Protein AF-A0A0E0K091-F1 (afdb_monomer)

Foldseek 3Di:
DDDDDDDDDDDDDDDDDDDDDDDDDDDDDDDDDDDDPDPPVVVVVVVVVVVVVVVPPPDPPPPLDDDDLVQWDKDKDFPCDADPNFTKMKIWTARNHQWWKWFWKWFDAPDDFPDDKPVCQWDDPDNTIITGNVRDTHHHPPGTRMIMGTDNDDDDRHTDDIHTGD

Secondary structure (DSSP, 8-state):
-----------------PPP----------------TTTTHHHHHHHHHHHHHHGGG-------PPP-GGGEEEEEEEEEEEETTEEEEEEEEEE-SSSEEEEEEEE-TT---SSPP-TTTEEESSSSEEEEGGGPPBPTTSPPEEEEEE-SS-----EEEEEEE-

InterPro domains:
  IPR040361 Tapetum determinant 1 [PF24068] (70-165)
  IPR040361 Tapetum determinant 1 [PTHR33184] (49-164)

Nearest PDB structures (foldseek):
  1exh-assembly1_A  TM=4.932E-01  e=1.500E+00  Cellulomonas fimi
  3sph-assembly1_A  TM=2.938E-01  e=4.906E-01  Gallus gallus
  3spj-assembly1_A  TM=2.691E-01  e=1.269E+00  Gallus gallus
  4lp8-assembly1_A  TM=2.133E-01  e=8.113E-01  Paramagnetospirillum magnetotacticum
  4liq-assembly1_E  TM=3.127E-01  e=7.585E+00  Homo sapiens

Mean predicted aligned error: 16.67 Å

pLDDT: mean 79.53, std 22.62, range [34.94, 98.81]

Radius of gyration: 39.16 Å; Cα contacts (8 Å, |Δi|>4): 234; chains: 1; bounding box: 46×78×100 Å

Solvent-accessible surface area (backbone atoms only — not comparable to full-atom values): 10610 Å² total; per-residue (Å²): 135,83,89,83,86,90,78,90,82,90,80,82,89,77,88,86,79,88,83,87,87,82,80,91,83,90,87,86,78,89,79,90,79,81,88,78,96,68,71,72,60,57,61,55,52,51,53,52,50,53,54,59,65,62,67,72,71,80,71,82,72,74,76,78,75,80,80,55,62,84,37,50,44,79,45,74,44,75,71,82,47,68,49,96,90,16,48,23,34,40,38,37,42,37,38,70,28,89,43,30,36,20,50,37,29,28,43,51,52,87,72,70,48,79,47,88,54,52,60,69,38,44,32,73,81,52,83,49,35,20,30,35,47,81,31,53,67,41,41,46,89,52,84,53,51,57,46,50,41,17,28,90,64,93,78,85,56,52,78,72,47,53,43,80,53,123

Structure (mmCIF, N/CA/C/O backbone):
data_AF-A0A0E0K091-F1
#
_entry.id   AF-A0A0E0K091-F1
#
loop_
_atom_site.group_PDB
_atom_site.id
_atom_site.type_symbol
_atom_site.label_atom_id
_atom_site.label_alt_id
_atom_site.label_comp_id
_atom_site.label_asym_id
_atom_site.label_entity_id
_atom_site.label_seq_id
_atom_site.pdbx_PDB_ins_code
_atom_site.Cartn_x
_atom_site.Cartn_y
_atom_site.Cartn_z
_atom_site.occupancy
_atom_site.B_iso_or_equiv
_atom_site.auth_seq_id
_atom_site.auth_comp_id
_atom_site.auth_asym_id
_atom_site.auth_atom_id
_atom_site.pdbx_PDB_model_num
ATOM 1 N N . MET A 1 1 ? -28.253 18.252 -58.310 1.00 40.75 1 MET A N 1
ATOM 2 C CA . MET A 1 1 ? -26.898 17.700 -58.122 1.00 40.75 1 MET A CA 1
ATOM 3 C C . MET A 1 1 ? -27.007 16.206 -57.852 1.00 40.75 1 MET A C 1
ATOM 5 O O . MET A 1 1 ? -27.744 15.846 -56.948 1.00 40.75 1 MET A O 1
ATOM 9 N N . SER A 1 2 ? -26.273 15.418 -58.647 1.00 43.12 2 SER A N 1
ATOM 10 C CA . SER A 1 2 ? -25.868 14.006 -58.456 1.00 43.12 2 SER A CA 1
ATOM 11 C C . SER A 1 2 ? -26.983 12.935 -58.500 1.00 43.12 2 SER A C 1
ATOM 13 O O . SER A 1 2 ? -27.861 12.937 -57.650 1.00 43.12 2 SER A O 1
ATOM 15 N N . LEU A 1 3 ? -27.117 12.100 -59.552 1.00 40.94 3 LEU A N 1
ATOM 16 C CA . LEU A 1 3 ? -26.235 10.997 -60.038 1.00 40.94 3 LEU A CA 1
ATOM 17 C C . LEU A 1 3 ? -26.089 9.906 -58.950 1.00 40.94 3 LEU A C 1
ATOM 19 O O . LEU A 1 3 ? -25.563 10.227 -57.894 1.00 40.94 3 LEU A O 1
ATOM 23 N N . HIS A 1 4 ? -26.510 8.634 -59.051 1.00 44.41 4 HIS A N 1
ATOM 24 C CA . HIS A 1 4 ? -26.867 7.702 -60.140 1.00 44.41 4 HIS A CA 1
ATOM 25 C C . HIS A 1 4 ? -27.806 6.587 -59.601 1.00 44.41 4 HIS A C 1
ATOM 27 O O . HIS A 1 4 ? -27.624 6.179 -58.454 1.00 44.41 4 HIS A O 1
ATOM 33 N N . PRO A 1 5 ? -28.696 5.976 -60.410 1.00 46.53 5 PRO A N 1
ATOM 34 C CA . PRO A 1 5 ? -29.135 4.600 -60.203 1.00 46.53 5 PRO A CA 1
ATOM 35 C C . PRO A 1 5 ? -28.262 3.630 -61.013 1.00 46.53 5 PRO A C 1
ATOM 37 O O . PRO A 1 5 ? -27.863 3.909 -62.145 1.00 46.53 5 PRO A O 1
ATOM 40 N N . GLY A 1 6 ? -27.962 2.481 -60.411 1.00 44.97 6 GLY A N 1
ATOM 41 C CA . GLY A 1 6 ? -27.263 1.383 -61.065 1.00 44.97 6 GLY A CA 1
ATOM 42 C C . GLY A 1 6 ? -28.161 0.618 -62.035 1.00 44.97 6 GLY A C 1
ATOM 43 O O . GLY A 1 6 ? -29.327 0.364 -61.747 1.00 44.97 6 GLY A O 1
ATOM 44 N N . THR A 1 7 ? -27.574 0.178 -63.147 1.00 44.62 7 THR A N 1
ATOM 45 C CA . THR A 1 7 ? -28.092 -0.922 -63.965 1.00 44.62 7 THR A CA 1
ATOM 46 C C . THR A 1 7 ? -26.937 -1.730 -64.543 1.00 44.62 7 THR A C 1
ATOM 48 O O . THR A 1 7 ? -26.056 -1.206 -65.219 1.00 44.62 7 THR A O 1
ATOM 51 N N . ASN A 1 8 ? -27.002 -3.021 -64.248 1.00 44.69 8 ASN A N 1
ATOM 52 C CA . ASN A 1 8 ? -26.261 -4.148 -64.797 1.00 44.69 8 ASN A CA 1
ATOM 53 C C . ASN A 1 8 ? -26.467 -4.280 -66.319 1.00 44.69 8 ASN A C 1
ATOM 55 O O . ASN A 1 8 ? -27.607 -4.183 -66.773 1.00 44.69 8 ASN A O 1
ATOM 59 N N . LYS A 1 9 ? -25.408 -4.592 -67.080 1.00 49.75 9 LYS A N 1
ATOM 60 C CA . LYS A 1 9 ? -25.517 -5.385 -68.315 1.00 49.75 9 LYS A CA 1
ATOM 61 C C . LYS A 1 9 ? -24.308 -6.309 -68.480 1.00 49.75 9 LYS A C 1
ATOM 63 O O . LYS A 1 9 ? -23.172 -5.860 -68.592 1.00 49.75 9 LYS A O 1
ATOM 68 N N . GLN A 1 10 ? -24.614 -7.603 -68.506 1.00 42.91 10 GLN A N 1
ATOM 69 C CA . GLN A 1 10 ? -23.778 -8.699 -68.987 1.00 42.91 10 GLN A CA 1
ATOM 70 C C . GLN A 1 10 ? -23.519 -8.577 -70.499 1.00 42.91 10 GLN A C 1
ATOM 72 O O . GLN A 1 10 ? -24.410 -8.166 -71.240 1.00 42.91 10 GLN A O 1
ATOM 77 N N . ALA A 1 11 ? -22.343 -9.028 -70.936 1.00 42.09 11 ALA A N 1
ATOM 78 C CA . ALA A 1 11 ? -22.073 -9.612 -72.255 1.00 42.09 11 ALA A CA 1
ATOM 79 C C . ALA A 1 11 ? -20.823 -10.508 -72.077 1.00 42.09 11 ALA A C 1
ATOM 81 O O . ALA A 1 11 ? -19.800 -10.033 -71.597 1.00 42.09 11 ALA A O 1
ATOM 82 N N . GLU A 1 12 ? -20.965 -11.837 -72.071 1.00 46.25 12 GLU A N 1
ATOM 83 C CA . GLU A 1 12 ? -20.898 -12.728 -73.251 1.00 46.25 12 GLU A CA 1
ATOM 84 C C . GLU A 1 12 ? -19.439 -13.162 -73.515 1.00 46.25 12 GLU A C 1
ATOM 86 O O . GLU A 1 12 ? -18.589 -12.336 -73.813 1.00 46.25 12 GLU A O 1
ATOM 91 N N . ALA A 1 13 ? -19.059 -14.365 -73.053 1.00 35.94 13 ALA A N 1
ATOM 92 C CA . ALA A 1 13 ? -18.857 -15.594 -73.855 1.00 35.94 13 ALA A CA 1
ATOM 93 C C . ALA A 1 13 ? -17.553 -15.551 -74.690 1.00 35.94 13 ALA A C 1
ATOM 95 O O . ALA A 1 13 ? -17.178 -14.516 -75.202 1.00 35.94 13 ALA A O 1
ATOM 96 N N . SER A 1 14 ? -16.769 -16.601 -74.924 1.00 40.19 14 SER A N 1
ATOM 97 C CA . SER A 1 14 ? -16.900 -18.040 -74.739 1.00 40.19 14 SER A CA 1
ATOM 98 C C . SER A 1 14 ? -15.520 -18.670 -75.008 1.00 40.19 14 SER A C 1
ATOM 100 O O . SER A 1 14 ? -14.759 -18.149 -75.813 1.00 40.19 14 SER A O 1
ATOM 102 N N . ARG A 1 15 ? -15.259 -19.823 -74.379 1.00 44.81 15 ARG A N 1
ATOM 103 C CA . ARG A 1 15 ? -14.407 -20.946 -74.833 1.00 44.81 15 ARG A CA 1
ATOM 104 C C . ARG A 1 15 ? -13.162 -20.651 -75.694 1.00 44.81 15 ARG A C 1
ATOM 106 O O . ARG A 1 15 ? -13.283 -20.499 -76.904 1.00 44.81 15 ARG A O 1
ATOM 113 N N . GLU A 1 16 ? -11.985 -20.976 -75.150 1.00 43.34 16 GLU A N 1
ATOM 114 C CA . GLU A 1 16 ? -10.923 -21.577 -75.970 1.00 43.34 16 GLU A CA 1
ATOM 115 C C . GLU A 1 16 ? -10.256 -22.794 -75.297 1.00 43.34 16 GLU A C 1
ATOM 117 O O . GLU A 1 16 ? -9.445 -22.703 -74.385 1.00 43.34 16 GLU A O 1
ATOM 122 N N . LYS A 1 17 ? -10.732 -23.955 -75.760 1.00 41.94 17 LYS A N 1
ATOM 123 C CA . LYS A 1 17 ? -10.048 -25.226 -76.051 1.00 41.94 17 LYS A CA 1
ATOM 124 C C . LYS A 1 17 ? -8.935 -25.733 -75.118 1.00 41.94 17 LYS A C 1
ATOM 126 O O . LYS A 1 17 ? -7.757 -25.415 -75.256 1.00 41.94 17 LYS A O 1
ATOM 131 N N . LEU A 1 18 ? -9.329 -26.737 -74.328 1.00 41.28 18 LEU A N 1
ATOM 132 C CA . LEU A 1 18 ? -8.480 -27.838 -73.868 1.00 41.28 18 LEU A CA 1
ATOM 133 C C . LEU A 1 18 ? -7.710 -28.472 -75.045 1.00 41.28 18 LEU A C 1
ATOM 135 O O . LEU A 1 18 ? -8.300 -28.789 -76.081 1.00 41.28 18 LEU A O 1
ATOM 139 N N . LYS A 1 19 ? -6.406 -28.709 -74.858 1.00 40.22 19 LYS A N 1
ATOM 140 C CA . LYS A 1 19 ? -5.568 -29.489 -75.781 1.00 40.22 19 LYS A CA 1
ATOM 141 C C . LYS A 1 19 ? -5.741 -30.994 -75.527 1.00 40.22 19 LYS A C 1
ATOM 143 O O . LYS A 1 19 ? -5.617 -31.418 -74.377 1.00 40.22 19 LYS A O 1
ATOM 148 N N . PRO A 1 20 ? -6.004 -31.799 -76.571 1.00 46.16 20 PRO A N 1
ATOM 149 C CA . PRO A 1 20 ? -6.118 -33.243 -76.456 1.00 46.16 20 PRO A CA 1
ATOM 150 C C . PRO A 1 20 ? -4.727 -33.881 -76.526 1.00 46.16 20 PRO A C 1
ATOM 152 O O . PRO A 1 20 ? -3.993 -33.684 -77.492 1.00 46.16 20 PRO A O 1
ATOM 155 N N . TYR A 1 21 ? -4.378 -34.676 -75.520 1.00 34.94 21 TYR A N 1
ATOM 156 C CA . TYR A 1 21 ? -3.271 -35.625 -75.604 1.00 34.94 21 TYR A CA 1
ATOM 157 C C . TYR A 1 21 ? -3.870 -37.009 -75.788 1.00 34.94 21 TYR A C 1
ATOM 159 O O . TYR A 1 21 ? -4.423 -37.555 -74.843 1.00 34.94 21 TYR A O 1
ATOM 167 N N . HIS A 1 22 ? -3.779 -37.564 -76.992 1.00 41.38 22 HIS A N 1
ATOM 168 C CA . HIS A 1 22 ? -3.986 -38.988 -77.232 1.00 41.38 22 HIS A CA 1
ATOM 169 C C . HIS A 1 22 ? -3.332 -39.365 -78.561 1.00 41.38 22 HIS A C 1
ATOM 171 O O . HIS A 1 22 ? -3.720 -38.830 -79.595 1.00 41.38 22 HIS A O 1
ATOM 177 N N . LEU A 1 23 ? -2.365 -40.287 -78.521 1.00 42.41 23 LEU A N 1
ATOM 178 C CA . LEU A 1 23 ? -2.417 -41.591 -79.203 1.00 42.41 23 LEU A CA 1
ATOM 179 C C . LEU A 1 23 ? -1.021 -42.251 -79.209 1.00 42.41 23 LEU A C 1
ATOM 181 O O . LEU A 1 23 ? -0.069 -41.690 -79.732 1.00 42.41 23 LEU A O 1
ATOM 185 N N . THR A 1 24 ? -0.957 -43.425 -78.562 1.00 40.38 24 THR A N 1
ATOM 186 C CA . THR A 1 24 ? -0.395 -44.714 -79.037 1.00 40.38 24 THR A CA 1
ATOM 187 C C . THR A 1 24 ? 0.899 -44.721 -79.861 1.00 40.38 24 THR A C 1
ATOM 189 O O . THR A 1 24 ? 1.043 -43.969 -80.807 1.00 40.38 24 THR A O 1
ATOM 192 N N . ALA A 1 25 ? 1.808 -45.684 -79.786 1.00 46.22 25 ALA A N 1
ATOM 193 C CA . ALA A 1 25 ? 2.094 -46.840 -78.946 1.00 46.22 25 ALA A CA 1
ATOM 194 C C . ALA A 1 25 ? 3.353 -47.420 -79.620 1.00 46.22 25 ALA A C 1
ATOM 196 O O . ALA A 1 25 ? 3.283 -47.789 -80.789 1.00 46.22 25 ALA A O 1
ATOM 197 N N . VAL A 1 26 ? 4.496 -47.479 -78.938 1.00 48.78 26 VAL A N 1
ATOM 198 C CA . VAL A 1 26 ? 5.675 -48.201 -79.448 1.00 48.78 26 VAL A CA 1
ATOM 199 C C . VAL A 1 26 ? 5.978 -49.310 -78.454 1.00 48.78 26 VAL A C 1
ATOM 201 O O . VAL A 1 26 ? 6.559 -49.081 -77.398 1.00 48.78 26 VAL A O 1
ATOM 204 N N . TRP A 1 27 ? 5.485 -50.504 -78.771 1.00 48.56 27 TRP A N 1
ATOM 205 C CA . TRP A 1 27 ? 5.855 -51.745 -78.102 1.00 48.56 27 TRP A 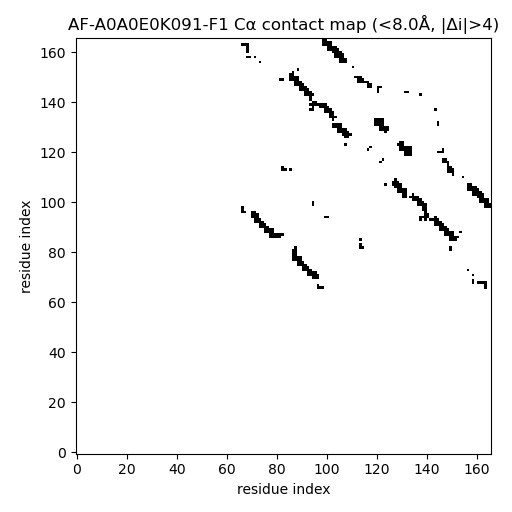CA 1
ATOM 206 C C . TRP A 1 27 ? 6.908 -52.475 -78.933 1.00 48.56 27 TRP A C 1
ATOM 208 O O . TRP A 1 27 ? 6.813 -52.469 -80.156 1.00 48.56 27 TRP A O 1
ATOM 218 N N . LEU A 1 28 ? 7.828 -53.122 -78.209 1.00 42.69 28 LEU A N 1
ATOM 219 C CA . LEU A 1 28 ? 8.903 -54.080 -78.544 1.00 42.69 28 LEU A CA 1
ATOM 220 C C . LEU A 1 28 ? 10.217 -53.524 -77.963 1.00 42.69 28 LEU A C 1
ATOM 222 O O . LEU A 1 28 ? 10.587 -52.399 -78.253 1.00 42.69 28 LEU A O 1
ATOM 226 N N . THR A 1 29 ? 10.984 -54.200 -77.113 1.00 47.88 29 THR A N 1
ATOM 227 C CA . THR A 1 29 ? 11.001 -55.594 -76.656 1.00 47.88 29 THR A CA 1
ATOM 228 C C . THR A 1 29 ? 11.915 -55.672 -75.430 1.00 47.88 29 THR A C 1
ATOM 230 O O . THR A 1 29 ? 12.932 -54.994 -75.381 1.00 47.88 29 THR A O 1
ATOM 233 N N . MET A 1 30 ? 11.551 -56.551 -74.495 1.00 46.91 30 MET A N 1
ATOM 234 C CA . MET A 1 30 ? 12.423 -57.388 -73.657 1.00 46.91 30 MET A CA 1
ATOM 235 C C . MET A 1 30 ? 13.701 -56.785 -73.049 1.00 46.91 30 MET A C 1
ATOM 237 O O . MET A 1 30 ? 14.732 -56.701 -73.703 1.00 46.91 30 MET A O 1
ATOM 241 N N . ALA A 1 31 ? 13.687 -56.625 -71.725 1.00 45.72 31 ALA A N 1
ATOM 242 C CA . ALA A 1 31 ? 14.787 -57.082 -70.874 1.00 45.72 31 ALA A CA 1
ATOM 243 C C . ALA A 1 31 ? 14.283 -57.233 -69.432 1.00 45.72 31 ALA A C 1
ATOM 245 O O . ALA A 1 31 ? 14.009 -56.255 -68.743 1.00 45.72 31 ALA A O 1
ATOM 246 N N . ARG A 1 32 ? 14.149 -58.477 -68.968 1.00 60.03 32 ARG A N 1
ATOM 247 C CA . ARG A 1 32 ? 14.185 -58.785 -67.533 1.00 60.03 32 ARG A CA 1
ATOM 248 C C . ARG A 1 32 ? 15.629 -58.585 -67.058 1.00 60.03 32 ARG A C 1
ATOM 250 O O . ARG A 1 32 ? 16.514 -59.198 -67.651 1.00 60.03 32 ARG A O 1
ATOM 257 N N . PRO A 1 33 ? 15.854 -57.871 -65.946 1.00 48.66 33 PRO A N 1
ATOM 258 C CA . PRO A 1 33 ? 16.877 -58.316 -65.016 1.00 48.66 33 PRO A CA 1
ATOM 259 C C . PRO A 1 33 ? 16.282 -58.542 -63.626 1.00 48.66 33 PRO A C 1
ATOM 261 O O . PRO A 1 33 ? 15.418 -57.817 -63.136 1.00 48.66 33 PRO A O 1
ATOM 264 N N . ALA A 1 34 ? 16.736 -59.635 -63.031 1.00 55.53 34 ALA A N 1
ATOM 265 C CA . ALA A 1 34 ? 16.455 -60.028 -61.671 1.00 55.53 34 ALA A CA 1
ATOM 266 C C . ALA A 1 34 ? 17.063 -59.040 -60.661 1.00 55.53 34 ALA A C 1
ATOM 268 O O . ALA A 1 34 ? 18.072 -58.400 -60.939 1.00 55.53 34 ALA A O 1
ATOM 269 N N . ALA A 1 35 ? 16.471 -59.047 -59.464 1.00 55.03 35 ALA A N 1
ATOM 270 C CA . ALA A 1 35 ? 17.033 -58.577 -58.199 1.00 55.03 35 ALA A CA 1
ATOM 271 C C . ALA A 1 35 ? 17.274 -57.064 -58.051 1.00 55.03 35 ALA A C 1
ATOM 273 O O . ALA A 1 35 ? 18.286 -56.548 -58.499 1.00 55.03 35 ALA A O 1
ATOM 274 N N . ALA A 1 36 ? 16.393 -56.385 -57.302 1.00 50.66 36 ALA A N 1
ATOM 275 C CA . ALA A 1 36 ? 16.764 -55.315 -56.356 1.00 50.66 36 ALA A CA 1
ATOM 276 C C . ALA A 1 36 ? 15.521 -54.755 -55.630 1.00 50.66 36 ALA A C 1
ATOM 278 O O . ALA A 1 36 ? 15.216 -53.570 -55.703 1.00 50.66 36 ALA A O 1
ATOM 279 N N . ALA A 1 37 ? 14.773 -55.597 -54.911 1.00 52.38 37 ALA A N 1
ATOM 280 C CA . ALA A 1 37 ? 13.619 -55.147 -54.117 1.00 52.38 37 ALA A CA 1
ATOM 281 C C . ALA A 1 37 ? 13.990 -54.646 -52.701 1.00 52.38 37 ALA A C 1
ATOM 283 O O . ALA A 1 37 ? 13.127 -54.536 -51.837 1.00 52.38 37 ALA A O 1
ATOM 284 N N . THR A 1 38 ? 15.262 -54.344 -52.429 1.00 52.56 38 THR A N 1
ATOM 285 C CA . THR A 1 38 ? 15.748 -54.016 -51.074 1.00 52.56 38 THR A CA 1
ATOM 286 C C . THR A 1 38 ? 16.231 -52.573 -50.896 1.00 52.56 38 THR A C 1
ATOM 288 O O . THR A 1 38 ? 16.469 -52.154 -49.766 1.00 52.56 38 THR A O 1
ATOM 291 N N . PHE A 1 39 ? 16.323 -51.768 -51.961 1.00 53.00 39 PHE A N 1
ATOM 292 C CA . PHE A 1 39 ? 16.968 -50.445 -51.897 1.00 53.00 39 PHE A CA 1
ATOM 293 C C . PHE A 1 39 ? 16.060 -49.259 -51.520 1.00 53.00 39 PHE A C 1
ATOM 295 O O . PHE A 1 39 ? 16.574 -48.183 -51.228 1.00 53.00 39 PHE A O 1
ATOM 302 N N . VAL A 1 40 ? 14.732 -49.423 -51.468 1.00 53.44 40 VAL A N 1
ATOM 303 C CA . VAL A 1 40 ? 13.799 -48.302 -51.185 1.00 53.44 40 VAL A CA 1
ATOM 304 C C . VAL A 1 40 ? 13.439 -48.185 -49.696 1.00 53.44 40 VAL A C 1
ATOM 306 O O . VAL A 1 40 ? 13.063 -47.116 -49.221 1.00 53.44 40 VAL A O 1
ATOM 309 N N . PHE A 1 41 ? 13.617 -49.254 -48.916 1.00 53.72 41 PHE A N 1
ATOM 310 C CA . PHE A 1 41 ? 13.250 -49.263 -47.494 1.00 53.72 41 PHE A CA 1
ATOM 311 C C . PHE A 1 41 ? 14.284 -48.571 -46.595 1.00 53.72 41 PHE A C 1
ATOM 313 O O . PHE A 1 41 ? 13.912 -47.949 -45.604 1.00 53.72 41 PHE A O 1
ATOM 320 N N . LEU A 1 42 ? 15.569 -48.613 -46.962 1.00 60.91 42 LEU A N 1
ATOM 321 C CA . LEU A 1 42 ? 16.663 -47.979 -46.217 1.00 60.91 42 LEU A CA 1
ATOM 322 C C . LEU A 1 42 ? 16.581 -46.439 -46.157 1.00 60.91 42 LEU A C 1
ATOM 324 O O . LEU A 1 42 ? 16.695 -45.904 -45.053 1.00 60.91 42 LEU A O 1
ATOM 328 N N . PRO A 1 43 ? 16.336 -45.698 -47.260 1.00 61.25 43 PRO A N 1
ATOM 329 C CA . PRO A 1 43 ? 16.208 -44.242 -47.185 1.00 61.25 43 PRO A CA 1
ATOM 330 C C . PRO A 1 43 ? 14.947 -43.805 -46.426 1.00 61.25 43 PRO A C 1
ATOM 332 O O . PRO A 1 43 ? 14.984 -42.810 -45.708 1.00 61.25 43 PRO A O 1
ATOM 335 N N . SER A 1 44 ? 13.851 -44.570 -46.509 1.00 65.75 44 SER A N 1
ATOM 336 C CA . SER A 1 44 ? 12.618 -44.267 -45.769 1.00 65.75 44 SER A CA 1
ATOM 337 C C . SER A 1 44 ? 12.776 -44.482 -44.259 1.00 65.75 44 SER A C 1
ATOM 339 O O . SER A 1 44 ? 12.255 -43.690 -43.475 1.00 65.75 44 SER A O 1
ATOM 341 N N . LEU A 1 45 ? 13.519 -45.515 -43.841 1.00 64.38 45 LEU A N 1
ATOM 342 C CA . LEU A 1 45 ? 13.830 -45.770 -42.430 1.00 64.38 45 LEU A CA 1
ATOM 343 C C . LEU A 1 45 ? 14.813 -44.723 -41.870 1.00 64.38 45 LEU A C 1
ATOM 345 O O . LEU A 1 45 ? 14.656 -44.267 -40.738 1.00 64.38 45 LEU A O 1
ATOM 349 N N . LEU A 1 46 ? 15.784 -44.293 -42.687 1.00 66.38 46 LEU A N 1
ATOM 350 C CA . LEU A 1 46 ? 16.747 -43.245 -42.341 1.00 66.38 46 LEU A CA 1
ATOM 351 C C . LEU A 1 46 ? 16.057 -41.882 -42.151 1.00 66.38 46 LEU A C 1
ATOM 353 O O . LEU A 1 46 ? 16.317 -41.202 -41.158 1.00 66.38 46 LEU A O 1
ATOM 357 N N . LEU A 1 47 ? 15.120 -41.515 -43.032 1.00 66.19 47 LEU A N 1
ATOM 358 C CA . LEU A 1 47 ? 14.319 -40.288 -42.909 1.00 66.19 47 LEU A CA 1
ATOM 359 C C . LEU A 1 47 ? 13.412 -40.299 -41.668 1.00 66.19 47 LEU A C 1
ATOM 361 O O . LEU A 1 47 ? 13.293 -39.279 -40.989 1.00 66.19 47 LEU A O 1
ATOM 365 N N . LEU A 1 48 ? 12.825 -41.452 -41.327 1.00 65.50 48 LEU A N 1
ATOM 366 C CA . LEU A 1 48 ? 12.001 -41.606 -40.123 1.00 65.50 48 LEU A CA 1
ATOM 367 C C . LEU A 1 48 ? 12.838 -41.480 -38.836 1.00 65.50 48 LEU A C 1
ATOM 369 O O . LEU A 1 48 ? 12.391 -40.873 -37.865 1.00 65.50 48 LEU A O 1
ATOM 373 N N . SER A 1 49 ? 14.072 -41.997 -38.843 1.00 64.88 49 SER A N 1
ATOM 374 C CA . SER A 1 49 ? 15.005 -41.862 -37.716 1.00 64.88 49 SER A CA 1
ATOM 375 C C . SER A 1 49 ? 15.468 -40.414 -37.505 1.00 64.88 49 SER A C 1
ATOM 377 O O . SER A 1 49 ? 15.473 -39.943 -36.369 1.00 64.88 49 SER A O 1
ATOM 379 N N . LEU A 1 50 ? 15.750 -39.666 -38.585 1.00 63.81 50 LEU A N 1
ATOM 380 C CA . LEU A 1 50 ? 16.071 -38.234 -38.516 1.00 63.81 50 LEU A CA 1
ATOM 381 C C . LEU A 1 50 ? 14.892 -37.407 -37.984 1.00 63.81 50 LEU A C 1
ATOM 383 O O . LEU A 1 50 ? 15.097 -36.488 -37.192 1.00 63.81 50 LEU A O 1
ATOM 387 N N . ALA A 1 51 ? 13.660 -37.749 -38.374 1.00 65.56 51 ALA A N 1
ATOM 388 C CA . ALA A 1 51 ? 12.457 -37.105 -37.850 1.00 65.56 51 ALA A CA 1
ATOM 389 C C . ALA A 1 51 ? 12.257 -37.385 -36.347 1.00 65.56 51 ALA A C 1
ATOM 391 O O . ALA A 1 51 ? 11.884 -36.480 -35.602 1.00 65.56 51 ALA A O 1
ATOM 392 N N . LEU A 1 52 ? 12.578 -38.599 -35.875 1.00 62.38 52 LEU A N 1
ATOM 393 C CA . LEU A 1 52 ? 12.549 -38.943 -34.446 1.00 62.38 52 LEU A CA 1
ATOM 394 C C . LEU A 1 52 ? 13.612 -38.185 -33.630 1.00 62.38 52 LEU A C 1
ATOM 396 O O . LEU A 1 52 ? 13.330 -37.764 -32.511 1.00 62.38 52 LEU A O 1
ATOM 400 N N . LEU A 1 53 ? 14.805 -37.965 -34.193 1.00 60.72 53 LEU A N 1
ATOM 401 C CA . LEU A 1 53 ? 15.875 -37.166 -33.576 1.00 60.72 53 LEU A CA 1
ATOM 402 C C . LEU A 1 53 ? 15.558 -35.658 -33.546 1.00 60.72 53 LEU A C 1
ATOM 404 O O . LEU A 1 53 ? 16.068 -34.946 -32.684 1.00 60.72 53 LEU A O 1
ATOM 408 N N . CYS A 1 54 ? 14.692 -35.170 -34.440 1.00 58.91 54 CYS A N 1
ATOM 409 C CA . CYS A 1 54 ? 14.259 -33.768 -34.470 1.00 58.91 54 CYS A CA 1
ATOM 410 C C . CYS A 1 54 ? 13.259 -33.426 -33.348 1.00 58.91 54 CYS A C 1
ATOM 412 O O . CYS A 1 54 ? 13.198 -32.286 -32.893 1.00 58.91 54 CYS A O 1
ATOM 414 N N . ASN A 1 55 ? 12.513 -34.416 -32.845 1.00 59.25 55 ASN A N 1
ATOM 415 C CA . ASN A 1 55 ? 11.504 -34.205 -31.800 1.00 59.25 55 ASN A CA 1
ATOM 416 C C . ASN A 1 55 ? 12.082 -34.077 -30.376 1.00 59.25 55 ASN A C 1
ATOM 418 O O . ASN A 1 55 ? 11.326 -33.841 -29.436 1.00 59.25 55 ASN A O 1
ATOM 422 N N . ALA A 1 56 ? 13.401 -34.204 -30.186 1.00 59.12 56 ALA A N 1
ATOM 423 C CA . ALA A 1 56 ? 14.028 -34.180 -28.861 1.00 59.12 56 ALA A CA 1
ATOM 424 C C . ALA A 1 56 ? 14.408 -32.775 -28.344 1.00 59.12 56 ALA A C 1
ATOM 426 O O . ALA A 1 56 ? 14.944 -32.664 -27.244 1.00 59.12 56 ALA A O 1
ATOM 427 N N . SER A 1 57 ? 14.143 -31.693 -29.090 1.00 65.00 57 SER A N 1
ATOM 428 C CA . SER A 1 57 ? 14.549 -30.334 -28.685 1.00 65.00 57 SER A CA 1
ATOM 429 C C . SER A 1 57 ? 13.421 -29.443 -28.157 1.00 65.00 57 SER A C 1
ATOM 431 O O . SER A 1 57 ? 13.618 -28.233 -28.045 1.00 65.00 57 SER A O 1
ATOM 433 N N . GLN A 1 58 ? 12.254 -29.988 -27.799 1.00 63.62 58 GLN A N 1
ATOM 434 C CA . GLN A 1 58 ? 11.241 -29.212 -27.073 1.00 63.62 58 GLN A CA 1
ATOM 435 C C . GLN A 1 58 ? 11.635 -29.089 -25.595 1.00 63.62 58 GLN A C 1
ATOM 437 O O . GLN A 1 58 ? 11.045 -29.692 -24.706 1.00 63.62 58 GLN A O 1
ATOM 442 N N . GLY A 1 59 ? 12.681 -28.304 -25.336 1.00 61.41 59 GLY A N 1
ATOM 443 C CA . GLY A 1 59 ? 12.899 -27.730 -24.018 1.00 61.41 59 GLY A CA 1
ATOM 444 C C . GLY A 1 59 ? 11.796 -26.711 -23.761 1.00 61.41 59 GLY A C 1
ATOM 445 O O . GLY A 1 59 ? 11.736 -25.681 -24.432 1.00 61.41 59 GLY A O 1
ATOM 446 N N . GLU A 1 60 ? 10.913 -26.994 -22.807 1.00 59.31 60 GLU A N 1
ATOM 447 C CA . GLU A 1 60 ? 9.969 -26.007 -22.295 1.00 59.31 60 GLU A CA 1
ATOM 448 C C . GLU A 1 60 ? 10.774 -24.921 -21.577 1.00 59.31 60 GLU A C 1
ATOM 450 O O . GLU A 1 60 ? 11.177 -25.059 -20.420 1.00 59.31 60 GLU A O 1
ATOM 455 N N . VAL A 1 61 ? 11.085 -23.838 -22.292 1.00 60.28 61 VAL A N 1
ATOM 456 C CA . VAL A 1 61 ? 11.636 -22.637 -21.673 1.00 60.28 61 VAL A CA 1
ATOM 457 C C . VAL A 1 61 ? 10.495 -22.059 -20.850 1.00 60.28 61 VAL A C 1
ATOM 459 O O . VAL A 1 61 ? 9.639 -21.355 -21.382 1.00 60.28 61 VAL A O 1
ATOM 462 N N . ALA A 1 62 ? 10.438 -22.410 -19.563 1.00 63.16 62 ALA A N 1
ATOM 463 C CA . ALA A 1 62 ? 9.501 -21.811 -18.628 1.00 63.16 62 ALA A CA 1
ATOM 464 C C . ALA A 1 62 ? 9.640 -20.293 -18.763 1.00 63.16 62 ALA A C 1
ATOM 466 O O . ALA A 1 62 ? 10.677 -19.730 -18.407 1.00 63.16 62 ALA A O 1
ATOM 467 N N . ALA A 1 63 ? 8.638 -19.639 -19.357 1.00 64.31 63 ALA A N 1
ATOM 468 C CA . ALA A 1 63 ? 8.674 -18.208 -19.588 1.00 64.31 63 ALA A CA 1
ATOM 469 C C . ALA A 1 63 ? 8.891 -17.530 -18.235 1.00 64.31 63 ALA A C 1
ATOM 471 O O . ALA A 1 63 ? 8.049 -17.584 -17.337 1.00 64.31 63 ALA A O 1
ATOM 472 N N . VAL A 1 64 ? 10.069 -16.939 -18.064 1.00 66.94 64 VAL A N 1
ATOM 473 C CA . VAL A 1 64 ? 10.491 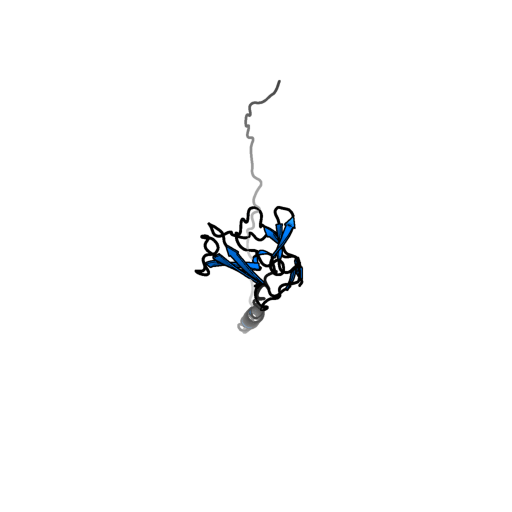-16.307 -16.823 1.00 66.94 64 VAL A CA 1
ATOM 474 C C . VAL A 1 64 ? 9.686 -15.009 -16.694 1.00 66.94 64 VAL A C 1
ATOM 476 O O . VAL A 1 64 ? 10.131 -13.945 -17.119 1.00 66.94 64 VAL A O 1
ATOM 479 N N . ALA A 1 65 ? 8.464 -15.114 -16.151 1.00 77.88 65 ALA A N 1
ATOM 480 C CA . ALA A 1 65 ? 7.459 -14.049 -16.143 1.00 77.88 65 ALA A CA 1
ATOM 481 C C . ALA A 1 65 ? 8.071 -12.704 -15.728 1.00 77.88 65 ALA A C 1
ATOM 483 O O . ALA A 1 65 ? 8.809 -12.628 -14.737 1.00 77.88 65 ALA A O 1
ATOM 484 N N . ALA A 1 66 ? 7.821 -11.660 -16.519 1.00 86.81 66 ALA A N 1
ATOM 485 C CA . ALA A 1 66 ? 8.340 -10.327 -16.247 1.00 86.81 66 ALA A CA 1
ATOM 486 C 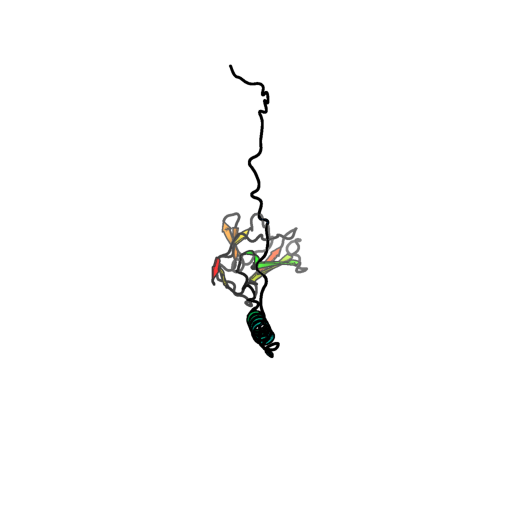C . ALA A 1 66 ? 7.709 -9.760 -14.967 1.00 86.81 66 ALA A C 1
ATOM 488 O O . ALA A 1 66 ? 6.513 -9.932 -14.728 1.00 86.81 66 ALA A O 1
ATOM 489 N N . CYS A 1 67 ? 8.519 -9.081 -14.153 1.00 91.88 67 CYS A N 1
ATOM 490 C CA . CYS A 1 67 ? 8.023 -8.416 -12.956 1.00 91.88 67 CYS A CA 1
ATOM 491 C C . CYS A 1 67 ? 7.159 -7.212 -13.315 1.00 91.88 67 CYS A C 1
ATOM 493 O O . CYS A 1 67 ? 7.539 -6.385 -14.143 1.00 91.88 67 CYS A O 1
ATOM 495 N N . ARG A 1 68 ? 6.036 -7.076 -12.619 1.00 92.19 68 ARG A N 1
ATOM 496 C CA . ARG A 1 68 ? 5.092 -5.965 -12.741 1.00 92.19 68 ARG A CA 1
ATOM 497 C C . ARG A 1 68 ? 4.712 -5.430 -11.366 1.00 92.19 68 ARG A C 1
ATOM 499 O O . ARG A 1 68 ? 4.906 -6.087 -10.342 1.00 92.19 68 ARG A O 1
ATOM 506 N N . ALA A 1 69 ? 4.111 -4.243 -11.347 1.00 84.31 69 ALA A N 1
ATOM 507 C CA . ALA A 1 69 ? 3.611 -3.631 -10.119 1.00 84.31 69 ALA A CA 1
ATOM 508 C C . ALA A 1 69 ? 2.648 -4.568 -9.368 1.00 84.31 69 ALA A C 1
ATOM 510 O O . ALA A 1 69 ? 2.773 -4.731 -8.163 1.00 84.31 69 ALA A O 1
ATOM 511 N N . ALA A 1 70 ? 1.775 -5.285 -10.083 1.00 87.25 70 ALA A N 1
ATOM 512 C CA . ALA A 1 70 ? 0.824 -6.240 -9.503 1.00 87.25 70 ALA A CA 1
ATOM 513 C C . ALA A 1 70 ? 1.459 -7.432 -8.750 1.00 87.25 70 ALA A C 1
ATOM 515 O O . ALA A 1 70 ? 0.747 -8.177 -8.080 1.00 87.25 70 ALA A O 1
ATOM 516 N N . ASP A 1 71 ? 2.779 -7.625 -8.832 1.00 93.69 71 ASP A N 1
ATOM 517 C CA . ASP A 1 71 ? 3.479 -8.592 -7.983 1.00 93.69 71 ASP A CA 1
ATOM 518 C C . ASP A 1 71 ? 3.708 -8.064 -6.552 1.00 93.69 71 ASP A C 1
ATOM 520 O O . ASP A 1 71 ? 4.106 -8.826 -5.667 1.00 93.69 71 ASP A O 1
ATOM 524 N N . LEU A 1 72 ? 3.444 -6.778 -6.295 1.00 97.25 72 LEU A N 1
ATOM 525 C CA . LEU A 1 72 ? 3.274 -6.224 -4.955 1.00 97.25 72 LEU A CA 1
ATOM 526 C C . LEU A 1 72 ? 1.859 -6.524 -4.468 1.00 97.25 72 LEU A C 1
ATOM 528 O O . LEU A 1 72 ? 0.872 -6.051 -5.024 1.00 97.25 72 LEU A O 1
ATOM 532 N N . VAL A 1 73 ? 1.771 -7.306 -3.400 1.00 97.19 73 VAL A N 1
ATOM 533 C CA . VAL A 1 73 ? 0.505 -7.743 -2.824 1.00 97.19 73 VAL A CA 1
ATOM 534 C C . VAL A 1 73 ? 0.273 -7.008 -1.518 1.00 97.19 73 VAL A C 1
ATOM 536 O O . VAL A 1 73 ? 1.054 -7.153 -0.575 1.00 97.19 73 VAL A O 1
ATOM 539 N N . VAL A 1 74 ? -0.819 -6.250 -1.474 1.00 97.75 74 VAL A N 1
ATOM 540 C CA . VAL A 1 74 ? -1.357 -5.635 -0.262 1.00 97.75 74 VAL A CA 1
ATOM 541 C C . VAL A 1 74 ? -2.327 -6.628 0.374 1.00 97.75 74 VAL A C 1
ATOM 543 O O . VAL A 1 74 ? -3.210 -7.168 -0.290 1.00 97.75 74 VAL A O 1
ATOM 546 N N . ARG A 1 75 ? -2.136 -6.918 1.657 1.00 97.44 75 ARG A N 1
ATOM 547 C CA . ARG A 1 75 ? -3.031 -7.738 2.476 1.00 97.44 75 ARG A CA 1
ATOM 548 C C . ARG A 1 75 ? -3.452 -6.941 3.688 1.00 97.44 75 ARG A C 1
ATOM 550 O O . ARG A 1 75 ? -2.645 -6.207 4.248 1.00 97.44 75 ARG A O 1
ATOM 557 N N . GLN A 1 76 ? -4.682 -7.145 4.126 1.00 97.50 76 GLN A N 1
ATOM 558 C CA . GLN A 1 76 ? -5.214 -6.487 5.303 1.00 97.50 76 GLN A CA 1
ATOM 559 C C . GLN A 1 76 ? -6.027 -7.469 6.138 1.00 97.50 76 GLN A C 1
ATOM 561 O O . GLN A 1 76 ? -6.603 -8.418 5.607 1.00 97.50 76 GLN A O 1
ATOM 566 N N . ARG A 1 77 ? -6.043 -7.253 7.451 1.00 98.06 77 ARG A N 1
ATOM 567 C CA . ARG A 1 77 ? -6.886 -7.991 8.395 1.00 98.06 77 ARG A CA 1
ATOM 568 C C . ARG A 1 77 ? -7.278 -7.095 9.563 1.00 98.06 77 ARG A C 1
ATOM 570 O O . ARG A 1 77 ? -6.492 -6.231 9.946 1.00 98.06 77 ARG A O 1
ATOM 577 N N . ALA A 1 78 ? -8.442 -7.340 10.156 1.00 98.06 78 ALA A N 1
ATOM 578 C CA . ALA A 1 78 ? -8.772 -6.775 11.460 1.00 98.06 78 ALA A CA 1
ATOM 579 C C . ALA A 1 78 ? -7.812 -7.338 12.523 1.00 98.06 78 ALA A C 1
ATOM 581 O O . ALA A 1 78 ? -7.473 -8.525 12.485 1.00 98.06 78 ALA A O 1
ATOM 582 N N . THR A 1 79 ? -7.359 -6.500 13.456 1.00 98.44 79 THR A N 1
ATOM 583 C CA . THR A 1 79 ? -6.494 -6.943 14.566 1.00 98.44 79 THR A CA 1
ATOM 584 C C . THR A 1 79 ? -7.299 -7.428 15.770 1.00 98.44 79 THR A C 1
ATOM 586 O O . THR A 1 79 ? -6.755 -8.111 16.632 1.00 98.44 79 THR A O 1
ATOM 589 N N . GLY A 1 80 ? -8.590 -7.080 15.825 1.00 98.31 80 GLY A N 1
ATOM 590 C CA . GLY A 1 80 ? -9.456 -7.274 16.990 1.00 98.31 80 GLY A CA 1
ATOM 591 C C . GLY A 1 80 ? -9.314 -6.169 18.042 1.00 98.31 80 GLY A C 1
ATOM 592 O O . GLY A 1 80 ? -10.105 -6.123 18.980 1.00 98.31 80 GLY A O 1
ATOM 593 N N . ARG A 1 81 ? -8.342 -5.260 17.884 1.00 98.44 81 ARG A N 1
ATOM 594 C CA . ARG A 1 81 ? -8.182 -4.086 18.743 1.00 98.44 81 ARG A CA 1
ATOM 595 C C . ARG A 1 81 ? -9.164 -2.990 18.326 1.00 98.44 81 ARG A C 1
ATOM 597 O O . ARG A 1 81 ? -9.510 -2.859 17.151 1.00 98.44 81 ARG A O 1
ATOM 604 N N . VAL A 1 82 ? -9.601 -2.203 19.304 1.00 98.38 82 VAL A N 1
ATOM 605 C CA . VAL A 1 82 ? -10.432 -1.013 19.103 1.00 98.38 82 VAL A CA 1
ATOM 606 C C . VAL A 1 82 ? -9.675 0.182 19.669 1.00 98.38 82 VAL A C 1
ATOM 608 O O . VAL A 1 82 ? -9.291 0.163 20.838 1.00 98.38 82 VAL A O 1
ATOM 611 N N . VAL A 1 83 ? -9.462 1.208 18.849 1.00 98.44 83 VAL A N 1
ATOM 612 C CA . VAL A 1 83 ? -8.802 2.461 19.236 1.00 98.44 83 VAL A CA 1
ATOM 613 C C . VAL A 1 83 ? -9.815 3.584 19.084 1.00 98.44 83 VAL A C 1
ATOM 615 O O . VAL A 1 83 ? -10.394 3.749 18.014 1.00 98.44 83 VAL A O 1
ATOM 618 N N . GLU A 1 84 ? -10.097 4.298 20.175 1.00 97.94 84 GLU A N 1
ATOM 619 C CA . GLU A 1 84 ? -11.092 5.386 20.214 1.00 97.94 84 GLU A CA 1
ATOM 620 C C . GLU A 1 84 ? -12.448 5.008 19.576 1.00 97.94 84 GLU A C 1
ATOM 622 O O . GLU A 1 84 ? -13.056 5.763 18.817 1.00 97.94 84 GLU A O 1
ATOM 627 N N . GLY A 1 85 ? -12.920 3.787 19.851 1.00 97.88 85 GLY A N 1
ATOM 628 C CA . GLY A 1 85 ? -14.194 3.276 19.332 1.00 97.88 85 GLY A CA 1
ATOM 629 C C . GLY A 1 85 ? -14.177 2.853 17.858 1.00 97.88 85 GLY A C 1
ATOM 630 O O . GLY A 1 85 ? -15.225 2.479 17.333 1.00 97.88 85 GLY A O 1
ATOM 631 N N . LYS A 1 86 ? -13.023 2.877 17.180 1.00 98.62 86 LYS A N 1
ATOM 632 C CA . LYS A 1 86 ? -12.866 2.396 15.800 1.00 98.62 86 LYS A CA 1
ATOM 633 C C . LYS A 1 86 ? -12.082 1.082 15.759 1.00 98.62 86 LYS A C 1
ATOM 635 O O . LYS A 1 86 ? -11.103 0.947 16.496 1.00 98.62 86 LYS A O 1
ATOM 640 N N . PRO A 1 87 ? -12.478 0.108 14.920 1.00 98.44 87 PRO A N 1
ATOM 641 C CA . PRO A 1 87 ? -11.701 -1.109 14.744 1.00 98.44 87 PRO A CA 1
ATOM 642 C C . PRO A 1 87 ? -10.342 -0.797 14.115 1.00 98.44 87 PRO A C 1
ATOM 644 O O . PRO A 1 87 ? -10.207 0.077 13.256 1.00 98.44 87 PRO A O 1
ATOM 647 N N . GLU A 1 88 ? -9.336 -1.544 14.540 1.00 98.81 88 GLU A N 1
ATOM 648 C CA . GLU A 1 88 ? -7.997 -1.464 13.985 1.00 98.81 88 GLU A CA 1
ATOM 649 C C . GLU A 1 88 ? -7.747 -2.543 12.932 1.00 98.81 88 GLU A C 1
ATOM 651 O O . GLU A 1 88 ? -8.135 -3.711 13.068 1.00 98.81 88 GLU A O 1
ATOM 656 N N . TYR A 1 89 ? -7.022 -2.145 11.892 1.00 98.81 89 TYR A N 1
ATOM 657 C CA . TYR A 1 89 ? -6.625 -2.995 10.787 1.00 98.81 89 TYR A CA 1
ATOM 658 C C . TYR A 1 89 ? -5.107 -3.004 10.640 1.00 98.81 89 TYR A C 1
ATOM 660 O O . TYR A 1 89 ? -4.451 -1.965 10.655 1.00 98.81 89 TYR A O 1
ATOM 668 N N . ALA A 1 90 ? -4.546 -4.193 10.429 1.00 98.56 90 ALA A N 1
ATOM 669 C CA . ALA A 1 90 ? -3.146 -4.375 10.073 1.00 98.56 90 ALA A CA 1
ATOM 670 C C . ALA A 1 90 ? -3.010 -4.566 8.565 1.00 98.56 90 ALA A C 1
ATOM 672 O O . ALA A 1 90 ? -3.680 -5.423 7.983 1.00 98.56 90 ALA A O 1
ATOM 673 N N . VAL A 1 91 ? -2.101 -3.809 7.952 1.00 98.69 91 VAL A N 1
ATOM 674 C CA . VAL A 1 91 ? -1.745 -3.902 6.534 1.00 98.69 91 VAL A CA 1
ATOM 675 C C . VAL A 1 91 ? -0.366 -4.528 6.389 1.00 98.69 91 VAL A C 1
ATOM 677 O O . VAL A 1 91 ? 0.568 -4.184 7.111 1.00 98.69 91 VAL A O 1
ATOM 680 N N . GLU A 1 92 ? -0.228 -5.435 5.427 1.00 98.44 92 GLU A N 1
ATOM 681 C CA . GLU A 1 92 ? 1.041 -6.027 5.019 1.00 98.44 92 GLU A CA 1
ATOM 682 C C . GLU A 1 92 ? 1.229 -5.868 3.512 1.00 98.44 92 GLU A C 1
ATOM 684 O O . GLU A 1 92 ? 0.389 -6.306 2.726 1.00 98.44 92 GLU A O 1
ATOM 689 N N . VAL A 1 93 ? 2.356 -5.288 3.100 1.00 98.44 93 VAL A N 1
ATOM 690 C CA . VAL A 1 93 ? 2.726 -5.167 1.686 1.00 98.44 93 VAL A CA 1
ATOM 691 C C . VAL A 1 93 ? 3.961 -6.011 1.405 1.00 98.44 93 VAL A C 1
ATOM 693 O O . VAL A 1 93 ? 5.029 -5.785 1.980 1.00 98.44 93 VAL A O 1
ATOM 696 N N . ALA A 1 94 ? 3.819 -6.986 0.508 1.00 97.88 94 ALA A N 1
ATOM 697 C CA . ALA A 1 94 ? 4.866 -7.941 0.160 1.00 97.88 94 ALA A CA 1
ATOM 698 C C . ALA A 1 94 ? 5.156 -7.937 -1.345 1.00 97.88 94 ALA A C 1
ATOM 700 O O . ALA A 1 94 ? 4.236 -7.917 -2.156 1.00 97.88 94 ALA A O 1
ATOM 701 N N . ASN A 1 95 ? 6.431 -8.032 -1.724 1.00 97.75 95 ASN A N 1
ATOM 702 C CA . ASN A 1 95 ? 6.833 -8.239 -3.116 1.00 97.75 95 ASN A CA 1
ATOM 703 C C . ASN A 1 95 ? 6.941 -9.743 -3.413 1.00 97.75 95 ASN A C 1
ATOM 705 O O . ASN A 1 95 ? 7.745 -10.447 -2.795 1.00 97.75 95 ASN A O 1
ATOM 709 N N . ARG A 1 96 ? 6.141 -10.235 -4.360 1.00 96.06 96 ARG A N 1
ATOM 710 C CA . ARG A 1 96 ? 6.185 -11.623 -4.840 1.00 96.06 96 ARG A CA 1
ATOM 711 C C . ARG A 1 96 ? 7.097 -11.816 -6.044 1.00 96.06 96 ARG A C 1
ATOM 713 O O . ARG A 1 96 ? 7.448 -12.963 -6.331 1.00 96.06 96 ARG A O 1
ATOM 720 N N . CYS A 1 97 ? 7.509 -10.742 -6.717 1.00 95.75 97 CYS A N 1
ATOM 721 C CA . CYS A 1 97 ? 8.396 -10.873 -7.859 1.00 95.75 97 CYS A CA 1
ATOM 722 C C . CYS A 1 97 ? 9.837 -11.135 -7.445 1.00 95.75 97 CYS A C 1
ATOM 724 O O . CYS A 1 97 ? 10.271 -10.690 -6.389 1.00 95.75 97 CYS A O 1
ATOM 726 N N . ARG A 1 98 ? 10.600 -11.821 -8.304 1.00 94.62 98 ARG A N 1
ATOM 727 C CA . ARG A 1 98 ? 12.031 -12.097 -8.090 1.00 94.62 98 ARG A CA 1
ATOM 728 C C . ARG A 1 98 ? 12.888 -10.828 -8.014 1.00 94.62 98 ARG A C 1
ATOM 730 O O . ARG A 1 98 ? 13.850 -10.801 -7.256 1.00 94.62 98 ARG A O 1
ATOM 737 N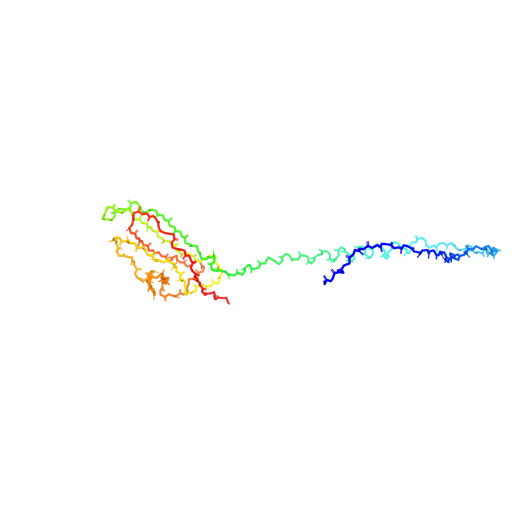 N . CYS A 1 99 ? 12.522 -9.789 -8.758 1.00 95.94 99 CYS A N 1
ATOM 738 C CA . CYS A 1 99 ? 13.244 -8.522 -8.781 1.00 95.94 99 CYS A CA 1
ATOM 739 C C . CYS A 1 99 ? 12.807 -7.624 -7.627 1.00 95.94 99 CYS A C 1
ATOM 741 O O . CYS A 1 99 ? 11.643 -7.640 -7.212 1.00 95.94 99 CYS A O 1
ATOM 743 N N . ALA A 1 100 ? 13.732 -6.817 -7.111 1.00 97.12 100 ALA A N 1
ATOM 744 C CA . ALA A 1 100 ? 13.388 -5.833 -6.095 1.00 97.12 100 ALA A CA 1
ATOM 745 C C . ALA A 1 100 ? 12.470 -4.762 -6.700 1.00 97.12 100 ALA A C 1
ATOM 747 O O . ALA A 1 100 ? 12.632 -4.387 -7.858 1.00 97.12 100 ALA A O 1
ATOM 748 N N . GLN A 1 101 ? 11.525 -4.245 -5.915 1.00 98.19 101 GLN A N 1
ATOM 749 C CA . GLN A 1 101 ? 10.682 -3.127 -6.341 1.00 98.19 101 GLN A CA 1
ATOM 750 C C . GLN A 1 101 ? 10.838 -1.949 -5.380 1.00 98.19 101 GLN A C 1
ATOM 752 O O . GLN A 1 101 ? 10.691 -2.115 -4.172 1.00 98.19 101 GLN A O 1
ATOM 757 N N . SER A 1 102 ? 11.180 -0.767 -5.887 1.00 98.12 102 SER A N 1
ATOM 758 C CA . SER A 1 102 ? 11.354 0.465 -5.106 1.00 98.12 102 SER A CA 1
ATOM 759 C C . SER A 1 102 ? 10.300 1.507 -5.477 1.00 98.12 102 SER A C 1
ATOM 761 O O . SER A 1 102 ? 9.466 1.259 -6.347 1.00 98.12 102 SER A O 1
ATOM 763 N N . ARG A 1 103 ? 10.315 2.656 -4.784 1.00 97.81 103 ARG A N 1
ATOM 764 C CA . ARG A 1 103 ? 9.368 3.767 -4.991 1.00 97.81 103 ARG A CA 1
ATOM 765 C C . ARG A 1 103 ? 7.918 3.281 -5.112 1.00 97.81 103 ARG A C 1
ATOM 767 O O . ARG A 1 103 ? 7.197 3.686 -6.013 1.00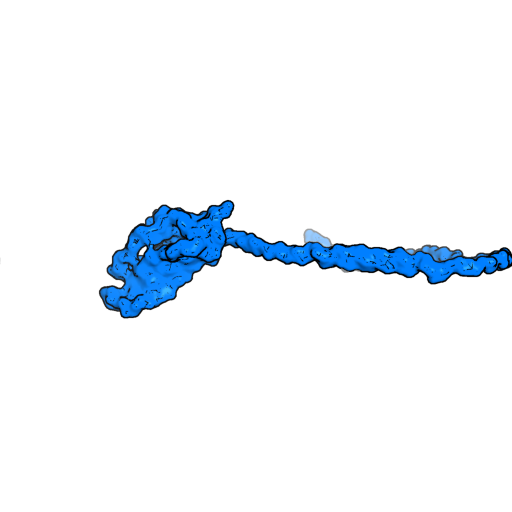 97.81 103 ARG A O 1
ATOM 774 N N . VAL A 1 104 ? 7.528 2.368 -4.221 1.00 98.38 104 VAL A N 1
ATOM 775 C CA . VAL A 1 104 ? 6.171 1.819 -4.188 1.00 98.38 104 VAL A CA 1
ATOM 776 C C . VAL A 1 104 ? 5.226 2.889 -3.658 1.00 98.38 104 VAL A C 1
ATOM 778 O O . VAL A 1 104 ? 5.402 3.351 -2.527 1.00 98.38 104 VAL A O 1
ATOM 781 N N . VAL A 1 105 ? 4.253 3.269 -4.482 1.00 98.38 105 VAL A N 1
ATOM 782 C CA . VAL A 1 105 ? 3.256 4.297 -4.183 1.00 98.38 105 VAL A CA 1
ATOM 783 C C . VAL A 1 105 ? 1.881 3.652 -4.079 1.00 98.38 105 VAL A C 1
ATOM 785 O O . VAL A 1 105 ? 1.451 2.956 -4.999 1.00 98.38 105 VAL A O 1
ATOM 788 N N . LEU A 1 106 ? 1.190 3.904 -2.969 1.00 98.38 106 LEU A N 1
ATOM 789 C CA . LEU A 1 106 ? -0.208 3.532 -2.756 1.00 98.38 106 LEU A CA 1
ATOM 790 C C . LEU A 1 106 ? -1.070 4.796 -2.737 1.00 98.38 106 LEU A C 1
ATOM 792 O O . LEU A 1 106 ? -0.597 5.863 -2.338 1.00 98.38 106 LEU A O 1
ATOM 796 N N . ARG A 1 107 ? -2.341 4.683 -3.120 1.00 98.25 107 ARG A N 1
ATOM 797 C CA . ARG A 1 107 ? -3.318 5.742 -2.861 1.00 98.25 107 ARG A CA 1
ATOM 798 C C . ARG A 1 107 ? -3.695 5.702 -1.381 1.00 98.25 107 ARG A C 1
ATOM 800 O O . ARG A 1 107 ? -3.964 4.627 -0.851 1.00 98.25 107 ARG A O 1
ATOM 807 N N . CYS A 1 108 ? -3.689 6.858 -0.725 1.00 97.38 108 CYS A N 1
ATOM 808 C CA . CYS A 1 108 ? -4.030 7.016 0.693 1.00 97.38 108 CYS A CA 1
ATOM 809 C C . CYS A 1 108 ? -4.945 8.219 0.972 1.00 97.38 108 CYS A C 1
ATOM 811 O O . CYS A 1 108 ? -5.199 8.532 2.134 1.00 97.38 108 CYS A O 1
ATOM 813 N N . TYR A 1 109 ? -5.462 8.863 -0.083 1.00 96.81 109 TYR A N 1
ATOM 814 C CA . TYR A 1 109 ? -6.477 9.909 0.022 1.00 96.81 109 TYR A CA 1
ATOM 815 C C . TYR A 1 109 ? -7.653 9.476 0.905 1.00 96.81 109 TYR A C 1
ATOM 817 O O . TYR A 1 109 ? -8.193 8.382 0.731 1.00 96.81 109 TYR A O 1
ATOM 825 N N . GLY A 1 110 ? -8.082 10.361 1.804 1.00 94.12 110 GLY A N 1
ATOM 826 C CA . GLY A 1 110 ? -9.277 10.158 2.622 1.00 94.12 110 GLY A CA 1
ATOM 827 C C . GLY A 1 110 ? -9.111 9.180 3.786 1.00 94.12 110 GLY A C 1
ATOM 828 O O . GLY A 1 110 ? -10.077 8.968 4.515 1.00 94.12 110 GLY A O 1
ATOM 829 N N . LEU A 1 111 ? -7.918 8.610 4.005 1.00 95.75 111 LEU A N 1
ATOM 830 C CA . LEU A 1 111 ? -7.649 7.810 5.198 1.00 95.75 111 LEU A CA 1
ATOM 831 C C . LEU A 1 111 ? -7.811 8.680 6.454 1.00 95.75 111 LEU A C 1
ATOM 833 O O . LEU A 1 111 ? -7.034 9.605 6.682 1.00 95.75 111 LEU A O 1
ATOM 837 N N . SER A 1 112 ? -8.797 8.355 7.288 1.00 95.31 112 SER A N 1
ATOM 838 C CA . SER A 1 112 ? -9.108 9.093 8.519 1.00 95.31 112 SER A CA 1
ATOM 839 C C . SER A 1 112 ? -8.882 8.209 9.748 1.00 95.31 112 SER A C 1
ATOM 841 O O . SER A 1 112 ? -9.809 7.831 10.466 1.00 95.31 112 SER A O 1
ATOM 843 N N . SER A 1 113 ? -7.620 7.820 9.944 1.00 97.69 113 SER A N 1
ATOM 844 C CA . SER A 1 113 ? -7.214 7.026 11.104 1.00 97.69 113 SER A CA 1
ATOM 845 C C . SER A 1 113 ? -7.297 7.858 12.384 1.00 97.69 113 SER A C 1
ATOM 847 O O . SER A 1 113 ? -6.812 8.987 12.402 1.00 97.69 113 SER A O 1
ATOM 849 N N . VAL A 1 114 ? -7.868 7.299 13.453 1.00 98.25 114 VAL A N 1
ATOM 850 C CA . VAL A 1 114 ? -7.825 7.926 14.792 1.00 98.25 114 VAL A CA 1
ATOM 851 C C . VAL A 1 114 ? -6.505 7.692 15.513 1.00 98.25 114 VAL A C 1
ATOM 853 O O . VAL A 1 114 ? -6.142 8.463 16.390 1.00 98.25 114 VAL A O 1
ATOM 856 N N . GLU A 1 115 ? -5.748 6.669 15.118 1.00 97.25 115 GLU A N 1
ATOM 857 C CA . GLU A 1 115 ? -4.376 6.485 15.589 1.00 97.25 115 GLU A CA 1
ATOM 858 C C . GLU A 1 115 ? -3.352 6.994 14.570 1.00 97.25 115 GLU A C 1
ATOM 860 O O . GLU A 1 115 ? -3.595 6.995 13.357 1.00 97.25 115 GLU A O 1
ATOM 865 N N . SER A 1 116 ? -2.170 7.367 15.064 1.00 97.06 116 SER A N 1
ATOM 866 C CA . SER A 1 116 ? -1.029 7.701 14.208 1.00 97.06 116 SER A CA 1
ATOM 867 C C . SER A 1 116 ? -0.552 6.469 13.436 1.00 97.06 116 SER A C 1
ATOM 869 O O . SER A 1 116 ? -0.111 5.488 14.031 1.00 97.06 116 SER A O 1
ATOM 871 N N . VAL A 1 117 ? -0.565 6.547 12.106 1.00 98.12 117 VAL A N 1
ATOM 872 C CA . VAL A 1 117 ? 0.027 5.523 11.232 1.00 98.12 117 VAL A CA 1
ATOM 873 C C . VAL A 1 117 ? 1.546 5.715 11.178 1.00 98.12 117 VAL A C 1
ATOM 875 O O . VAL A 1 117 ? 2.010 6.839 10.998 1.00 98.12 117 VAL A O 1
ATOM 878 N N . ASP A 1 118 ? 2.332 4.637 11.305 1.00 98.12 118 ASP A N 1
ATOM 879 C CA . ASP A 1 118 ? 3.803 4.721 11.329 1.00 98.12 118 ASP A CA 1
ATOM 880 C C . ASP A 1 118 ? 4.380 5.349 10.034 1.00 98.12 118 ASP A C 1
ATOM 882 O O . ASP A 1 118 ? 4.403 4.691 8.982 1.00 98.12 118 ASP A O 1
ATOM 886 N N . PRO A 1 119 ? 4.957 6.571 10.099 1.00 97.44 119 PRO A N 1
ATOM 887 C CA . PRO A 1 119 ? 5.492 7.267 8.929 1.00 97.44 119 PRO A CA 1
ATOM 888 C C . PRO A 1 119 ? 6.750 6.604 8.347 1.00 97.44 119 PRO A C 1
ATOM 890 O O . PRO A 1 119 ? 7.176 6.925 7.231 1.00 97.44 119 PRO A O 1
ATOM 893 N N . ARG A 1 120 ? 7.389 5.679 9.078 1.00 98.00 120 ARG A N 1
ATOM 894 C CA . ARG A 1 120 ? 8.518 4.884 8.567 1.00 98.00 120 ARG A CA 1
ATOM 895 C C . ARG A 1 120 ? 8.048 3.774 7.633 1.00 98.00 120 ARG A C 1
ATOM 897 O O . ARG A 1 120 ? 8.823 3.368 6.758 1.00 98.00 120 ARG A O 1
ATOM 904 N N . ALA A 1 121 ? 6.819 3.298 7.814 1.00 98.25 121 ALA A N 1
ATOM 905 C CA . ALA A 1 121 ? 6.197 2.272 6.993 1.00 98.25 121 ALA A CA 1
ATOM 906 C C . ALA A 1 121 ? 5.491 2.877 5.775 1.00 98.25 121 ALA A C 1
ATOM 908 O O . ALA A 1 121 ? 5.735 2.425 4.654 1.00 98.25 121 ALA A O 1
ATOM 909 N N . ILE A 1 122 ? 4.689 3.923 5.973 1.00 98.44 122 ILE A N 1
ATOM 910 C CA . ILE A 1 122 ? 3.946 4.614 4.916 1.00 98.44 122 ILE A CA 1
ATOM 911 C C . ILE A 1 122 ? 3.822 6.099 5.260 1.00 98.44 122 ILE A C 1
ATOM 913 O O . ILE A 1 122 ? 3.475 6.444 6.381 1.00 98.44 122 ILE A O 1
ATOM 917 N N . ARG A 1 123 ? 4.110 6.990 4.307 1.00 97.38 123 ARG A N 1
ATOM 918 C CA . ARG A 1 123 ? 3.936 8.436 4.513 1.00 97.38 123 ARG A CA 1
ATOM 919 C C . ARG A 1 123 ? 3.366 9.125 3.275 1.00 97.38 123 ARG A C 1
ATOM 921 O O . ARG A 1 123 ? 3.734 8.707 2.171 1.00 97.38 123 ARG A O 1
ATOM 928 N N . PRO A 1 124 ? 2.553 10.181 3.436 1.00 97.31 124 PRO A N 1
ATOM 929 C CA . PRO A 1 124 ? 2.102 11.006 2.321 1.00 97.31 124 PRO A CA 1
ATOM 930 C C . PRO A 1 124 ? 3.279 11.604 1.545 1.00 97.31 124 PRO A C 1
ATOM 932 O O . PRO A 1 124 ? 4.314 11.948 2.124 1.00 97.31 124 PRO A O 1
ATOM 935 N N . VAL A 1 125 ? 3.129 11.697 0.226 1.00 97.44 125 VAL A N 1
ATOM 936 C CA . VAL A 1 125 ? 3.988 12.508 -0.656 1.00 97.44 125 VAL A CA 1
ATOM 937 C C . VAL A 1 125 ? 3.229 13.690 -1.256 1.00 97.44 125 VAL A C 1
ATOM 939 O O . VAL A 1 125 ? 3.852 14.669 -1.649 1.00 97.44 125 VAL A O 1
ATOM 942 N N . ASP A 1 126 ? 1.903 13.591 -1.290 1.00 96.50 126 ASP A N 1
ATOM 943 C CA . ASP A 1 126 ? 0.933 14.638 -1.592 1.00 96.50 126 ASP A CA 1
ATOM 944 C C . ASP A 1 126 ? -0.412 14.245 -0.949 1.00 96.50 126 ASP A C 1
ATOM 946 O O . ASP A 1 126 ? -0.467 13.285 -0.172 1.00 96.50 126 ASP A O 1
ATOM 950 N N . ASP A 1 127 ? -1.484 14.972 -1.266 1.00 93.19 127 ASP A N 1
ATOM 951 C CA . ASP A 1 127 ? -2.814 14.746 -0.690 1.00 93.19 127 ASP A CA 1
ATOM 952 C C . ASP A 1 127 ? -3.423 13.389 -1.075 1.00 93.19 127 ASP A C 1
ATOM 954 O O . ASP A 1 127 ? -4.286 12.872 -0.365 1.00 93.19 127 ASP A O 1
ATOM 958 N N . GLU A 1 128 ? -2.988 12.781 -2.183 1.00 97.19 128 GLU A N 1
ATOM 959 C CA . GLU A 1 128 ? -3.582 11.548 -2.696 1.00 97.19 128 GLU A CA 1
ATOM 960 C C . GLU A 1 128 ? -2.726 10.299 -2.490 1.00 97.19 128 GLU A C 1
ATOM 962 O O . GLU A 1 128 ? -3.250 9.179 -2.381 1.00 97.19 128 GLU A O 1
ATOM 967 N N . ARG A 1 129 ? -1.406 10.468 -2.502 1.00 98.44 129 ARG A N 1
ATOM 968 C CA . ARG A 1 129 ? -0.431 9.396 -2.667 1.00 98.44 129 ARG A CA 1
ATOM 969 C C . ARG A 1 129 ? 0.460 9.279 -1.446 1.00 98.44 129 ARG A C 1
ATOM 971 O O . ARG A 1 129 ? 0.959 10.260 -0.900 1.00 98.44 129 ARG A O 1
ATOM 978 N N . CYS A 1 130 ? 0.752 8.037 -1.086 1.00 98.56 130 CYS A N 1
ATOM 979 C CA . CYS A 1 130 ? 1.687 7.694 -0.031 1.00 98.56 130 CYS A CA 1
ATOM 980 C C . CYS A 1 130 ? 2.798 6.792 -0.561 1.00 98.56 130 CYS A C 1
ATOM 982 O O . CYS A 1 130 ? 2.559 5.883 -1.356 1.00 98.56 130 CYS A O 1
ATOM 984 N N . VAL A 1 131 ? 4.019 6.998 -0.070 1.00 98.56 131 VAL A N 1
ATOM 985 C CA . VAL A 1 131 ? 5.179 6.163 -0.392 1.00 98.56 131 VAL A CA 1
ATOM 986 C C . VAL A 1 131 ? 5.466 5.169 0.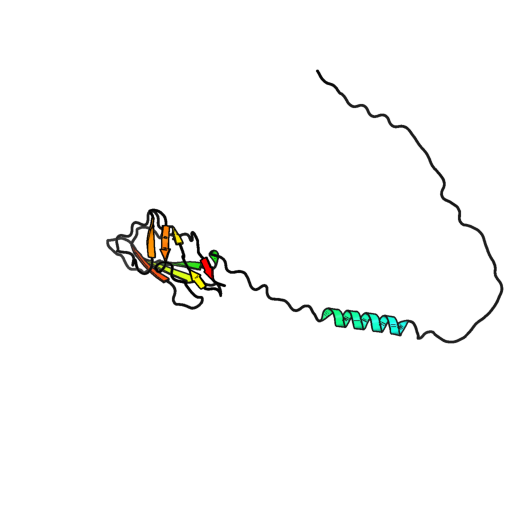730 1.00 98.56 131 VAL A C 1
ATOM 988 O O . VAL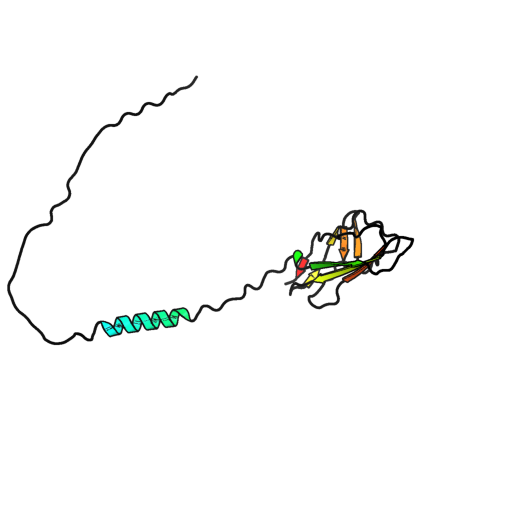 A 1 131 ? 5.523 5.537 1.906 1.00 98.56 131 VAL A O 1
ATOM 991 N N . LEU A 1 132 ? 5.711 3.907 0.371 1.00 98.44 132 LEU A N 1
ATOM 992 C CA . LEU A 1 132 ? 6.112 2.879 1.332 1.00 98.44 132 LEU A CA 1
ATOM 993 C C . LEU A 1 132 ? 7.598 2.951 1.655 1.00 98.44 132 LEU A C 1
ATOM 995 O O . LEU A 1 132 ? 8.441 3.091 0.767 1.00 98.44 132 LEU A O 1
ATOM 999 N N . ARG A 1 133 ? 7.933 2.769 2.934 1.00 97.56 133 ARG A N 1
ATOM 1000 C CA . ARG A 1 133 ? 9.302 2.621 3.445 1.00 97.56 133 ARG A CA 1
ATOM 1001 C C . ARG A 1 133 ? 10.264 3.695 2.913 1.00 97.56 133 ARG A C 1
ATOM 1003 O O . ARG A 1 133 ? 11.424 3.398 2.616 1.00 97.56 133 ARG A O 1
ATOM 1010 N N . GLY A 1 134 ? 9.774 4.924 2.731 1.00 97.38 134 GLY A N 1
ATOM 1011 C CA . GLY A 1 134 ? 10.531 6.041 2.153 1.00 97.38 134 GLY A CA 1
ATOM 1012 C C . GLY A 1 134 ? 11.047 5.798 0.726 1.00 97.38 134 GLY A C 1
ATOM 1013 O O . GLY A 1 134 ? 12.061 6.369 0.345 1.00 97.38 134 GLY A O 1
ATOM 1014 N N . GLY A 1 135 ? 10.412 4.909 -0.040 1.00 97.75 135 GLY A N 1
ATOM 1015 C CA . GLY A 1 135 ? 10.780 4.563 -1.414 1.00 97.75 135 GLY A CA 1
ATOM 1016 C C . GLY A 1 135 ? 11.875 3.502 -1.541 1.00 97.75 135 GLY A C 1
ATOM 1017 O O . GLY A 1 135 ? 12.274 3.173 -2.659 1.00 97.75 135 GLY A O 1
ATOM 1018 N N . ARG A 1 136 ? 12.362 2.936 -0.430 1.00 98.12 136 ARG A N 1
ATOM 1019 C CA . ARG A 1 136 ? 13.442 1.938 -0.443 1.00 98.12 136 ARG A CA 1
ATOM 1020 C C . ARG A 1 136 ? 13.002 0.615 -1.118 1.00 98.12 136 ARG A C 1
ATOM 1022 O O . ARG A 1 136 ? 11.837 0.235 -1.003 1.00 98.12 136 ARG A O 1
ATOM 1029 N N . PRO A 1 137 ? 13.909 -0.164 -1.742 1.00 97.31 137 PRO A N 1
ATOM 1030 C CA . PRO A 1 137 ? 13.544 -1.394 -2.463 1.00 97.31 137 PRO A CA 1
ATOM 1031 C C . PRO A 1 137 ? 13.003 -2.515 -1.564 1.00 97.31 137 PRO A C 1
ATOM 1033 O O . PRO A 1 137 ? 13.626 -2.847 -0.559 1.00 97.31 137 PRO A O 1
ATOM 1036 N N . ILE A 1 138 ? 11.875 -3.125 -1.912 1.00 97.88 138 ILE A N 1
ATOM 1037 C CA . ILE A 1 138 ? 11.307 -4.317 -1.271 1.00 97.88 138 ILE A CA 1
ATOM 1038 C C . ILE A 1 138 ? 11.745 -5.535 -2.090 1.00 97.88 138 ILE A C 1
ATOM 1040 O O . ILE A 1 138 ? 11.403 -5.656 -3.267 1.00 97.88 138 ILE A O 1
ATOM 1044 N N . ARG A 1 139 ? 12.529 -6.432 -1.487 1.00 97.12 139 ARG A N 1
ATOM 1045 C CA . ARG A 1 139 ? 12.993 -7.672 -2.131 1.00 97.12 139 ARG A CA 1
ATOM 1046 C C . ARG A 1 139 ? 12.005 -8.809 -1.886 1.00 97.12 139 ARG A C 1
ATOM 1048 O O . ARG A 1 139 ? 11.320 -8.815 -0.864 1.00 97.12 139 ARG A O 1
ATOM 1055 N N . ARG A 1 140 ? 11.979 -9.796 -2.783 1.00 96.56 140 ARG A N 1
ATOM 1056 C CA . ARG A 1 140 ? 11.287 -11.065 -2.526 1.00 96.56 140 ARG A CA 1
ATOM 1057 C C . ARG A 1 140 ? 11.835 -11.716 -1.261 1.00 96.56 140 ARG A C 1
ATOM 1059 O O . ARG A 1 140 ? 13.045 -11.732 -1.064 1.00 96.56 140 ARG A O 1
ATOM 1066 N N . GLY A 1 141 ? 10.956 -12.259 -0.423 1.00 94.81 141 GLY A N 1
ATOM 1067 C CA . GLY A 1 141 ? 11.348 -12.958 0.807 1.00 94.81 141 GLY A CA 1
ATOM 1068 C C . GLY A 1 141 ? 11.830 -12.053 1.947 1.00 94.81 141 GLY A C 1
ATOM 1069 O O . GLY A 1 141 ? 12.024 -12.544 3.054 1.00 94.81 141 GLY A O 1
ATOM 1070 N N . ALA A 1 142 ? 11.979 -10.742 1.725 1.00 96.00 142 ALA A N 1
ATOM 1071 C CA . ALA A 1 142 ? 12.166 -9.800 2.823 1.00 96.00 142 ALA A CA 1
ATOM 1072 C C . ALA A 1 142 ? 10.883 -9.713 3.674 1.00 96.00 142 ALA A C 1
ATOM 1074 O O . ALA A 1 142 ? 9.789 -9.949 3.147 1.00 96.00 142 ALA A O 1
ATOM 1075 N N . PRO A 1 143 ? 10.984 -9.329 4.961 1.00 97.00 143 PRO A N 1
ATOM 1076 C CA . PRO A 1 143 ? 9.806 -9.044 5.769 1.00 97.00 143 PRO A CA 1
ATOM 1077 C C . PRO A 1 143 ? 8.881 -8.039 5.060 1.00 97.00 143 PRO A C 1
ATOM 1079 O O . PRO A 1 143 ? 9.380 -7.052 4.502 1.00 97.00 143 PRO A O 1
ATOM 1082 N N . PRO A 1 144 ? 7.554 -8.268 5.058 1.00 97.19 144 PRO A N 1
ATOM 1083 C CA . PRO A 1 144 ? 6.619 -7.332 4.451 1.00 97.19 144 PRO A CA 1
ATOM 1084 C C . PRO A 1 144 ? 6.669 -5.987 5.177 1.00 97.19 144 PRO A C 1
ATOM 1086 O O . PRO A 1 144 ? 6.947 -5.919 6.377 1.00 97.19 144 PRO A O 1
ATOM 1089 N N . VAL A 1 145 ? 6.368 -4.910 4.454 1.00 98.25 145 VAL A N 1
ATOM 1090 C CA . VAL A 1 145 ? 6.141 -3.605 5.084 1.00 98.25 145 VAL A CA 1
ATOM 1091 C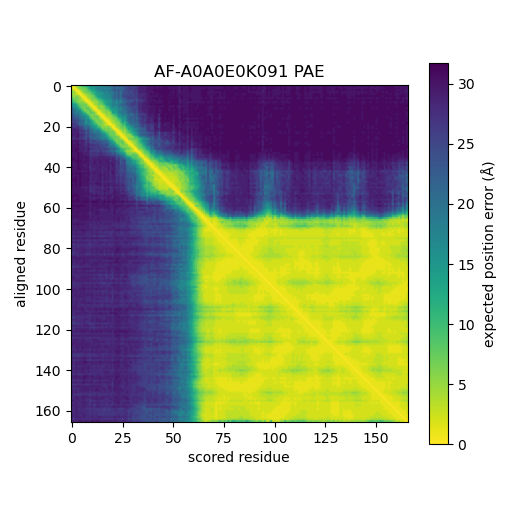 C . VAL A 1 145 ? 4.824 -3.696 5.846 1.00 98.25 145 VAL A C 1
ATOM 1093 O O . VAL A 1 145 ? 3.814 -4.074 5.255 1.00 98.25 145 VAL A O 1
ATOM 1096 N N . ARG A 1 146 ? 4.845 -3.388 7.146 1.00 98.38 146 ARG A N 1
ATOM 1097 C CA . ARG A 1 146 ? 3.680 -3.486 8.032 1.00 98.38 146 ARG A CA 1
ATOM 1098 C C . ARG A 1 146 ? 3.348 -2.140 8.650 1.00 98.38 146 ARG A C 1
ATOM 1100 O O . ARG A 1 146 ? 4.261 -1.421 9.041 1.00 98.38 146 ARG A O 1
ATOM 1107 N N . PHE A 1 147 ? 2.061 -1.844 8.763 1.00 98.62 147 PHE A N 1
ATOM 1108 C CA . PHE A 1 147 ? 1.535 -0.715 9.528 1.00 98.62 147 PHE A CA 1
ATOM 1109 C C . PHE A 1 147 ? 0.097 -1.004 9.966 1.00 98.62 147 PHE A C 1
ATOM 1111 O O . PHE A 1 147 ? -0.569 -1.862 9.378 1.00 98.62 147 PHE A O 1
ATOM 1118 N N . THR A 1 148 ? -0.368 -0.303 10.996 1.00 98.62 148 THR A N 1
ATOM 1119 C CA . THR A 1 148 ? -1.762 -0.335 11.450 1.00 98.62 148 THR A CA 1
ATOM 1120 C C . THR A 1 148 ? -2.420 1.021 11.250 1.00 98.62 148 THR A C 1
ATOM 1122 O O . THR A 1 148 ? -1.739 2.039 11.106 1.00 98.62 148 THR A O 1
ATOM 1125 N N . TYR A 1 149 ? -3.743 1.005 11.176 1.00 98.69 149 TYR A N 1
ATOM 1126 C CA . TYR A 1 149 ? -4.583 2.189 11.270 1.00 98.69 149 TYR A CA 1
ATOM 1127 C C . TYR A 1 149 ? -5.908 1.798 11.927 1.00 98.69 149 TYR A C 1
ATOM 1129 O O . TYR A 1 149 ? -6.355 0.651 11.808 1.00 98.69 149 TYR A O 1
ATOM 1137 N N . ALA A 1 150 ? -6.570 2.765 12.555 1.00 98.62 150 ALA A N 1
ATOM 1138 C CA . ALA A 1 150 ? -7.857 2.568 13.205 1.00 98.62 150 ALA A CA 1
ATOM 1139 C C . ALA A 1 150 ? -8.912 3.455 12.553 1.00 98.62 150 ALA A C 1
ATOM 1141 O O . ALA A 1 150 ? -8.847 4.680 12.636 1.00 98.62 150 ALA A O 1
ATOM 1142 N N . TRP A 1 151 ? -9.889 2.850 11.880 1.00 98.25 151 TRP A N 1
ATOM 1143 C CA . TRP A 1 151 ? -10.934 3.585 11.168 1.00 98.25 151 TRP A CA 1
ATOM 1144 C C . TRP A 1 151 ? -12.251 2.807 11.135 1.00 98.25 151 TRP A C 1
ATOM 1146 O O . TRP A 1 151 ? -12.301 1.654 11.538 1.00 98.25 151 TRP A O 1
ATOM 1156 N N . MET A 1 152 ? -13.346 3.439 10.705 1.00 97.50 152 MET A N 1
ATOM 1157 C CA . MET A 1 152 ? -14.674 2.818 10.753 1.00 97.50 152 MET A CA 1
ATOM 1158 C C . MET A 1 152 ? -14.785 1.635 9.785 1.00 97.50 152 MET A C 1
ATOM 1160 O O . MET A 1 152 ? -15.366 0.608 10.122 1.00 97.50 152 MET A O 1
ATOM 1164 N N . THR A 1 153 ? -14.194 1.766 8.598 1.00 96.50 153 THR A N 1
ATOM 1165 C CA . THR A 1 153 ? -14.193 0.735 7.560 1.00 96.50 153 THR A CA 1
ATOM 1166 C C . THR A 1 153 ? -12.768 0.416 7.121 1.00 96.50 153 THR A C 1
ATOM 1168 O O . THR A 1 153 ? -11.891 1.282 7.219 1.00 96.50 153 THR A O 1
ATOM 1171 N N . PRO A 1 154 ? -12.527 -0.800 6.607 1.00 96.75 154 PRO A N 1
ATOM 1172 C CA . PRO A 1 154 ? -11.258 -1.120 5.985 1.00 96.75 154 PRO A CA 1
ATOM 1173 C C . PRO A 1 154 ? -11.012 -0.226 4.754 1.00 96.75 154 PRO A C 1
ATOM 1175 O O . PRO A 1 154 ? -11.947 0.142 4.044 1.00 96.75 154 PRO A O 1
ATOM 1178 N N . PHE A 1 155 ? -9.755 0.137 4.512 1.00 97.25 155 PHE A N 1
ATOM 1179 C CA . PHE A 1 155 ? -9.288 0.939 3.384 1.00 97.25 155 PHE A CA 1
ATOM 1180 C C . PHE A 1 155 ? -8.362 0.110 2.489 1.00 97.25 155 PHE A C 1
ATOM 1182 O O . PHE A 1 155 ? -7.433 -0.534 2.982 1.00 97.25 155 PHE A O 1
ATOM 1189 N N . ASP A 1 156 ? -8.578 0.151 1.175 1.00 94.38 156 ASP A N 1
ATOM 1190 C CA . ASP A 1 156 ? -7.992 -0.824 0.242 1.00 94.38 156 ASP A CA 1
ATOM 1191 C C . ASP A 1 156 ? -6.523 -0.569 -0.131 1.00 94.38 156 ASP A C 1
ATOM 1193 O O . ASP A 1 156 ? -5.860 -1.457 -0.663 1.00 94.38 156 ASP A O 1
ATOM 1197 N N . PHE A 1 157 ? -6.006 0.638 0.123 1.00 97.50 157 PHE A N 1
ATOM 1198 C CA . PHE A 1 157 ? -4.672 1.089 -0.306 1.00 97.50 157 PHE A CA 1
ATOM 1199 C C . PHE A 1 157 ? -4.283 0.655 -1.740 1.00 97.50 157 PHE A C 1
ATOM 1201 O O . PHE A 1 157 ? -3.306 -0.084 -1.918 1.00 97.50 157 PHE A O 1
ATOM 1208 N N . PRO A 1 158 ? -5.004 1.113 -2.784 1.00 97.00 158 PRO A N 1
ATOM 1209 C CA . PRO A 1 158 ? -4.709 0.741 -4.165 1.00 97.00 158 PRO A CA 1
ATOM 1210 C C . PRO A 1 158 ? -3.256 1.031 -4.552 1.00 97.00 158 PRO A C 1
ATOM 1212 O O . PRO A 1 158 ? -2.747 2.130 -4.316 1.00 97.00 158 PRO A O 1
ATOM 1215 N N . LEU A 1 159 ? -2.595 0.062 -5.186 1.00 97.00 159 LEU A N 1
ATOM 1216 C CA . LEU A 1 159 ? -1.259 0.254 -5.740 1.00 97.00 159 LEU A CA 1
ATOM 1217 C C . LEU A 1 159 ? -1.322 1.196 -6.947 1.00 97.00 159 LEU A C 1
ATOM 1219 O O . LEU A 1 159 ? -2.010 0.910 -7.922 1.00 97.00 159 LEU A O 1
ATOM 1223 N N . VAL A 1 160 ? -0.573 2.296 -6.887 1.00 97.25 160 VAL A N 1
ATOM 1224 C CA . VAL A 1 160 ? -0.495 3.295 -7.963 1.00 97.25 160 VAL A CA 1
ATOM 1225 C C . VAL A 1 160 ? 0.683 2.993 -8.883 1.00 97.25 160 VAL A C 1
ATOM 1227 O O . VAL A 1 160 ? 0.526 2.949 -10.100 1.00 97.25 160 VAL A O 1
ATOM 1230 N N . SER A 1 161 ? 1.876 2.789 -8.318 1.00 97.31 161 SER A N 1
ATOM 1231 C CA . SER A 1 161 ? 3.088 2.539 -9.104 1.00 97.31 161 SER A CA 1
ATOM 1232 C C . SER A 1 161 ? 4.218 1.914 -8.284 1.00 97.31 161 SER A C 1
ATOM 1234 O O . SER A 1 161 ? 4.207 1.911 -7.049 1.00 97.31 161 SER A O 1
ATOM 1236 N N . SER A 1 162 ? 5.211 1.376 -8.992 1.00 97.94 162 SER A N 1
ATOM 1237 C CA . SER A 1 162 ? 6.488 0.914 -8.448 1.00 97.94 162 SER A CA 1
ATOM 1238 C C . SER A 1 162 ? 7.580 0.979 -9.522 1.00 97.94 162 SER A C 1
ATOM 1240 O O . SER A 1 162 ? 7.295 1.072 -10.715 1.00 97.94 162 SER A O 1
ATOM 1242 N N . GLN A 1 163 ? 8.844 0.928 -9.103 1.00 97.50 163 GLN A N 1
ATOM 1243 C CA . GLN A 1 163 ? 10.000 0.783 -9.990 1.00 97.50 163 GLN A CA 1
ATOM 1244 C C . GLN A 1 163 ? 10.617 -0.598 -9.811 1.00 97.50 163 GLN A C 1
ATOM 1246 O O . GLN A 1 163 ? 11.024 -0.950 -8.704 1.00 97.50 163 GLN A O 1
ATOM 1251 N N . VAL A 1 164 ? 10.697 -1.366 -10.893 1.00 96.81 164 VAL A N 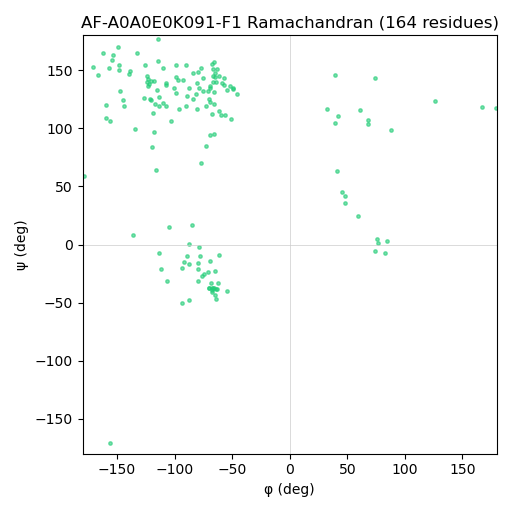1
ATOM 1252 C CA . VAL A 1 164 ? 11.263 -2.719 -10.907 1.00 96.81 164 VAL A CA 1
ATOM 1253 C C . VAL A 1 164 ? 12.773 -2.653 -11.142 1.00 96.81 164 VAL A C 1
ATOM 1255 O O . VAL A 1 164 ? 13.224 -1.944 -12.033 1.00 96.81 164 VAL A O 1
ATOM 1258 N N . HIS A 1 165 ? 13.534 -3.418 -10.357 1.00 94.94 165 HIS A N 1
ATOM 1259 C CA . HIS A 1 165 ? 14.994 -3.544 -10.448 1.00 94.94 165 HIS A CA 1
ATOM 1260 C C . HIS A 1 165 ? 15.362 -5.000 -10.735 1.00 94.94 165 HIS A C 1
ATOM 1262 O O . HIS A 1 165 ? 15.588 -5.783 -9.803 1.00 94.94 165 HIS A O 1
ATOM 1268 N N . CYS A 1 166 ? 15.323 -5.342 -12.024 1.00 90.00 166 CYS A N 1
ATOM 1269 C CA . CYS A 1 166 ? 15.951 -6.513 -12.626 1.00 90.00 166 CYS A CA 1
ATOM 1270 C C . CYS A 1 166 ? 17.213 -6.021 -13.362 1.00 90.00 166 CYS A C 1
ATOM 1272 O O . CYS A 1 166 ? 18.173 -6.804 -13.410 1.00 90.00 166 CYS A O 1
#

Organism: Oryza punctata (NCBI:txid4537)

Sequence (166 aa):
MSLHPGTNKQAEASREKLKPYHLTAVWLTMARPAAAATFVFLPSLLLLSLALLCNASQGEVAAVAACRAADLVVRQRATGRVVEGKPEYAVEVANRCRCAQSRVVLRCYGLSSVESVDPRAIRPVDDERCVLRGGRPIRRGAPPVRFTYAWMTPFDFPLVSSQVHC